Protein AF-A0A7T3V4B5-F1 (afdb_monomer_lite)

Sequence (52 aa):
MFLINTARGSVVDEKALVRALDEKWIKGAGIDVIEDELFFNLPAQVLNLYKF

InterPro domains:
  IPR006140 D-isomer specific 2-hydroxyacid dehydrogenase, NAD-binding domain [PF02826] (2-37)
  IPR036291 NAD(P)-binding domain superfamily [SSF51735] (2-38)
  IPR050223 D-isomer specific 2-hydroxyacid dehydrogenase [PTHR10996] (2-37)

Foldseek 3Di:
DEAEAPDEQPPDDVVVVVVCCVVVVDVYYHYPYHPPPPPPDDPPVVVVVPPD

Radius of gyration: 14.29 Å; chains: 1; bounding box: 38×21×26 Å

Structure (mmCIF, N/CA/C/O backbone):
data_AF-A0A7T3V4B5-F1
#
_entry.id   AF-A0A7T3V4B5-F1
#
loop_
_atom_site.group_PDB
_atom_site.id
_atom_site.type_symbol
_atom_site.label_atom_id
_atom_site.label_alt_id
_atom_site.label_comp_id
_atom_site.label_asym_id
_atom_site.label_entity_id
_atom_site.label_seq_id
_atom_site.pdbx_PDB_ins_code
_atom_site.Cartn_x
_atom_site.Cartn_y
_atom_site.Cartn_z
_atom_site.occupancy
_atom_site.B_iso_or_equiv
_atom_site.auth_seq_id
_atom_site.auth_comp_id
_atom_site.auth_asym_id
_atom_site.auth_atom_id
_atom_site.pdbx_PDB_model_num
ATOM 1 N N . MET A 1 1 ? -11.864 -8.061 5.068 1.00 83.94 1 MET A N 1
ATOM 2 C CA . MET A 1 1 ? -11.281 -8.174 3.722 1.00 83.94 1 MET A CA 1
ATOM 3 C C . MET A 1 1 ? -9.919 -7.513 3.744 1.00 83.94 1 MET A C 1
ATOM 5 O O . MET A 1 1 ? -9.805 -6.481 4.395 1.00 83.94 1 MET A O 1
ATOM 9 N N . PHE A 1 2 ? -8.920 -8.120 3.111 1.00 89.31 2 PHE A N 1
ATOM 10 C CA . PHE A 1 2 ? -7.572 -7.569 2.975 1.00 89.31 2 PHE A CA 1
ATOM 11 C C . PHE A 1 2 ? -7.217 -7.528 1.491 1.00 89.31 2 PHE A C 1
ATOM 13 O O . PHE A 1 2 ? -7.585 -8.454 0.769 1.00 89.31 2 PHE A O 1
ATOM 20 N N . LEU A 1 3 ? -6.541 -6.467 1.052 1.00 90.06 3 LEU A N 1
ATOM 21 C CA . LEU A 1 3 ? -5.992 -6.364 -0.300 1.00 90.06 3 LEU A CA 1
ATOM 22 C C . LEU A 1 3 ? -4.501 -6.701 -0.255 1.00 90.06 3 LEU A C 1
ATOM 24 O O . LEU A 1 3 ? -3.784 -6.134 0.561 1.00 90.06 3 LEU A O 1
ATOM 28 N N . ILE A 1 4 ? -4.030 -7.595 -1.119 1.00 89.81 4 ILE A N 1
ATOM 29 C CA . ILE A 1 4 ? -2.601 -7.891 -1.257 1.00 89.81 4 ILE A CA 1
ATOM 30 C C . ILE A 1 4 ? -2.222 -7.700 -2.725 1.00 89.81 4 ILE A C 1
ATOM 32 O O . ILE A 1 4 ? -2.780 -8.381 -3.585 1.00 89.81 4 ILE A O 1
ATOM 36 N N . ASN A 1 5 ? -1.306 -6.772 -3.009 1.00 85.25 5 ASN A N 1
ATOM 37 C CA . ASN A 1 5 ? -0.763 -6.536 -4.346 1.00 85.25 5 ASN A CA 1
ATOM 38 C C . ASN A 1 5 ? 0.728 -6.894 -4.374 1.00 85.25 5 ASN A C 1
ATOM 40 O O . ASN A 1 5 ? 1.552 -6.157 -3.838 1.00 85.25 5 ASN A O 1
ATOM 44 N N . THR A 1 6 ? 1.061 -8.007 -5.028 1.00 86.19 6 THR A N 1
ATOM 45 C CA . THR A 1 6 ? 2.441 -8.444 -5.319 1.00 86.19 6 THR A CA 1
ATOM 46 C C . THR A 1 6 ? 2.762 -8.356 -6.817 1.00 86.19 6 THR A C 1
ATOM 48 O O . THR A 1 6 ? 3.609 -9.091 -7.318 1.00 86.19 6 THR A O 1
ATOM 51 N N . ALA A 1 7 ? 2.001 -7.558 -7.577 1.00 81.50 7 ALA A N 1
ATOM 52 C CA . ALA A 1 7 ? 2.110 -7.485 -9.031 1.00 81.50 7 ALA A CA 1
ATOM 53 C C . ALA A 1 7 ? 2.928 -6.263 -9.488 1.00 81.50 7 ALA A C 1
ATOM 55 O O . ALA A 1 7 ? 4.155 -6.308 -9.567 1.00 81.50 7 ALA A O 1
ATOM 56 N N . ARG A 1 8 ? 2.256 -5.174 -9.862 1.00 77.56 8 ARG A N 1
ATOM 57 C CA . ARG A 1 8 ? 2.870 -3.910 -10.285 1.00 77.56 8 ARG A CA 1
ATOM 58 C C . ARG A 1 8 ? 2.179 -2.768 -9.553 1.00 77.56 8 ARG A C 1
ATOM 60 O O . ARG A 1 8 ? 0.988 -2.877 -9.252 1.00 77.56 8 ARG A O 1
ATOM 67 N N . GLY A 1 9 ? 2.919 -1.687 -9.323 1.00 70.81 9 GLY A N 1
ATOM 68 C CA . GLY A 1 9 ? 2.420 -0.491 -8.646 1.00 70.81 9 GLY A CA 1
ATOM 69 C C . GLY A 1 9 ? 1.128 0.044 -9.236 1.00 70.81 9 GLY A C 1
ATOM 70 O O . GLY A 1 9 ? 0.149 0.220 -8.523 1.00 70.81 9 GLY A O 1
ATOM 71 N N . SER A 1 10 ? 1.074 0.146 -10.564 1.00 78.56 10 SER A N 1
ATOM 72 C CA . SER A 1 10 ? -0.047 0.760 -11.284 1.00 78.56 10 SER A CA 1
ATOM 73 C C . SER A 1 10 ? -1.321 -0.069 -11.403 1.00 78.56 10 SER A C 1
ATOM 75 O O . SER A 1 10 ? -2.258 0.314 -12.100 1.00 78.56 10 SER A O 1
ATOM 77 N N . VAL A 1 11 ? -1.387 -1.227 -10.743 1.00 82.94 11 VAL A N 1
ATOM 78 C CA . VAL A 1 11 ? -2.593 -2.070 -10.747 1.00 82.94 11 VAL A CA 1
ATOM 79 C C . VAL A 1 11 ? -3.648 -1.543 -9.770 1.00 82.94 11 VAL A C 1
ATOM 81 O O . VAL A 1 11 ? -4.835 -1.825 -9.938 1.00 82.94 11 VAL A O 1
ATOM 84 N N . VAL A 1 12 ? -3.238 -0.786 -8.751 1.00 85.25 12 VAL A N 1
ATOM 85 C CA . VAL A 1 12 ? -4.128 -0.280 -7.704 1.00 85.25 12 VAL A CA 1
ATOM 86 C C . VAL A 1 12 ? -4.101 1.241 -7.712 1.00 85.25 12 VAL A C 1
ATOM 88 O O . VAL A 1 12 ? -3.043 1.836 -7.563 1.00 85.25 12 VAL A O 1
ATOM 91 N N . ASP A 1 13 ? -5.274 1.867 -7.818 1.00 89.25 13 ASP A N 1
ATOM 92 C CA . ASP A 1 13 ? -5.408 3.303 -7.562 1.00 89.25 13 ASP A CA 1
ATOM 93 C C . ASP A 1 13 ? -5.167 3.566 -6.066 1.00 89.25 13 ASP A C 1
ATOM 95 O O . ASP A 1 13 ? -5.970 3.185 -5.205 1.00 89.25 13 ASP A O 1
ATOM 99 N N . GLU A 1 14 ? -4.045 4.213 -5.752 1.00 87.56 14 GLU A N 1
ATOM 100 C CA . GLU A 1 14 ? -3.636 4.494 -4.375 1.00 87.56 14 GLU A CA 1
ATOM 101 C C . GLU A 1 14 ? -4.633 5.390 -3.634 1.00 87.56 14 GLU A C 1
ATOM 103 O O . GLU A 1 14 ? -4.894 5.182 -2.448 1.00 87.56 14 GLU A O 1
ATOM 108 N N . LYS A 1 15 ? -5.261 6.353 -4.318 1.00 91.69 15 LYS A N 1
ATOM 109 C CA . LYS A 1 15 ? -6.246 7.247 -3.690 1.00 91.69 15 LYS A CA 1
ATOM 110 C C . LYS A 1 15 ? -7.507 6.477 -3.327 1.00 91.69 15 LYS A C 1
ATOM 112 O O . LYS A 1 15 ? -8.062 6.673 -2.243 1.00 91.69 15 LYS A O 1
ATOM 117 N N . ALA A 1 16 ? -7.950 5.586 -4.211 1.00 93.44 16 ALA A N 1
ATOM 118 C CA . ALA A 1 16 ? -9.075 4.704 -3.933 1.00 93.44 16 ALA A CA 1
ATOM 119 C C . ALA A 1 16 ? -8.760 3.743 -2.777 1.00 93.44 16 ALA A C 1
ATOM 121 O O . ALA A 1 16 ? -9.623 3.494 -1.934 1.00 93.44 16 ALA A O 1
ATOM 122 N N . LEU A 1 17 ? -7.524 3.242 -2.699 1.00 92.06 17 LEU A N 1
ATOM 123 C CA . LEU A 1 17 ? -7.093 2.366 -1.617 1.00 92.06 17 LEU A CA 1
ATOM 124 C C . LEU A 1 17 ? -7.083 3.071 -0.259 1.00 92.06 17 LEU A C 1
ATOM 126 O O . LEU A 1 17 ? -7.624 2.532 0.708 1.00 92.06 17 LEU A O 1
ATOM 130 N N . VAL A 1 18 ? -6.501 4.271 -0.190 1.00 93.62 18 VAL A N 1
ATOM 131 C CA . VAL A 1 18 ? -6.492 5.099 1.026 1.00 93.62 18 VAL A CA 1
ATOM 132 C C . VAL A 1 18 ? -7.922 5.344 1.493 1.00 93.62 18 VAL A C 1
ATOM 134 O O . VAL A 1 18 ? -8.254 5.064 2.643 1.00 93.62 18 VAL A O 1
ATOM 137 N N . ARG A 1 19 ? -8.808 5.738 0.574 1.00 97.06 19 ARG A N 1
ATOM 138 C CA . ARG A 1 19 ? -10.228 5.925 0.878 1.00 97.06 19 ARG A CA 1
ATOM 139 C C . ARG A 1 19 ? -10.881 4.652 1.425 1.00 97.06 19 ARG A C 1
ATOM 141 O O . ARG A 1 19 ? -11.621 4.715 2.402 1.00 97.06 19 ARG A O 1
ATOM 148 N N . ALA A 1 20 ? -10.609 3.496 0.823 1.00 95.69 20 ALA A N 1
ATOM 149 C CA . ALA A 1 20 ? -11.174 2.222 1.261 1.00 95.69 20 ALA A CA 1
ATOM 150 C C . ALA A 1 20 ? -10.690 1.796 2.661 1.00 95.69 20 ALA A C 1
ATOM 152 O O . ALA A 1 20 ? -11.418 1.099 3.374 1.00 95.69 20 ALA A O 1
ATOM 153 N N . LEU A 1 21 ? -9.479 2.194 3.059 1.00 95.44 21 LEU A N 1
ATOM 154 C CA . LEU A 1 21 ? -8.949 1.976 4.406 1.00 95.44 21 LEU A CA 1
ATOM 155 C C . LEU A 1 21 ? -9.578 2.942 5.417 1.00 95.44 21 LEU A C 1
ATOM 157 O O . LEU A 1 21 ? -10.050 2.493 6.464 1.00 95.44 21 LEU A O 1
ATOM 161 N N . ASP A 1 22 ? -9.650 4.231 5.083 1.00 97.19 22 ASP A N 1
ATOM 162 C CA . ASP A 1 22 ? -10.224 5.273 5.944 1.00 97.19 22 ASP A CA 1
ATOM 163 C C . ASP A 1 22 ? -11.712 5.030 6.217 1.00 97.19 22 ASP A C 1
ATOM 165 O O . ASP A 1 22 ? -12.163 5.054 7.365 1.00 97.19 22 ASP A O 1
ATOM 169 N N . GLU A 1 23 ? -12.476 4.704 5.172 1.00 97.75 23 GLU A N 1
ATOM 170 C CA . GLU A 1 23 ? -13.896 4.353 5.280 1.00 97.75 23 GLU A CA 1
ATOM 171 C C . GLU A 1 23 ? -14.124 2.919 5.800 1.00 97.75 23 GLU A C 1
ATOM 173 O O . GLU A 1 23 ? -15.263 2.465 5.929 1.00 97.75 23 GLU A O 1
ATOM 178 N N . LYS A 1 24 ? -13.048 2.189 6.125 1.00 96.00 24 LYS A N 1
ATOM 179 C CA . LYS A 1 24 ? -13.060 0.806 6.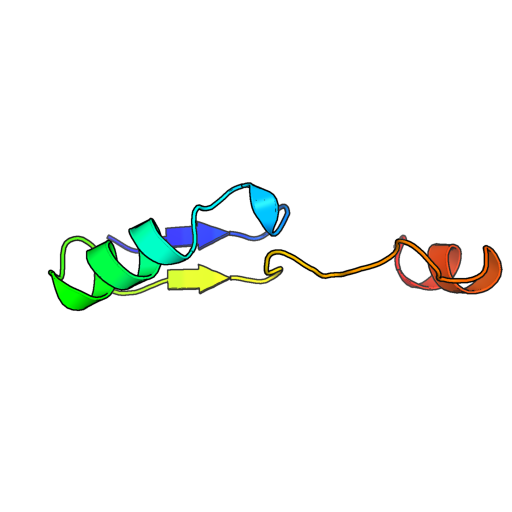632 1.00 96.00 24 LYS A CA 1
ATOM 180 C C . LYS A 1 24 ? -13.795 -0.199 5.740 1.00 96.00 24 LYS A C 1
ATOM 182 O O . LYS A 1 24 ? -14.285 -1.222 6.227 1.00 96.00 24 LYS A O 1
ATOM 187 N N . TRP A 1 25 ? -13.837 0.042 4.431 1.00 96.31 25 TRP A N 1
ATOM 188 C CA . TRP A 1 25 ? -14.326 -0.926 3.442 1.00 96.31 25 TRP A CA 1
ATOM 189 C C . TRP A 1 25 ? -13.434 -2.175 3.404 1.00 96.31 25 TRP A C 1
ATOM 191 O O . TRP A 1 25 ? -13.914 -3.298 3.227 1.00 96.31 25 TRP A O 1
ATOM 201 N N . ILE A 1 26 ? -12.131 -1.994 3.638 1.00 95.06 26 ILE A N 1
ATOM 202 C CA . ILE A 1 26 ? -11.167 -3.075 3.861 1.00 95.06 26 ILE A CA 1
ATOM 203 C C . ILE A 1 26 ? -10.476 -2.915 5.217 1.00 95.06 26 ILE A C 1
ATOM 205 O O . ILE A 1 26 ? -10.379 -1.827 5.771 1.00 95.06 26 ILE A O 1
ATOM 209 N N . LYS A 1 27 ? -10.002 -4.032 5.775 1.00 94.62 27 LYS A N 1
ATOM 210 C CA . LYS A 1 27 ? -9.360 -4.086 7.099 1.00 94.62 27 LYS A CA 1
ATOM 211 C C . LYS A 1 27 ? -7.854 -3.809 7.051 1.00 94.62 27 LYS A C 1
ATOM 213 O O . LYS A 1 27 ? -7.237 -3.690 8.102 1.00 94.62 27 LYS A O 1
ATOM 218 N N . GLY A 1 28 ? -7.269 -3.769 5.858 1.00 91.94 28 GLY A N 1
ATOM 219 C CA . GLY A 1 28 ? -5.840 -3.565 5.653 1.00 91.94 28 GLY A CA 1
ATOM 220 C C . GLY A 1 28 ? -5.425 -3.877 4.219 1.00 91.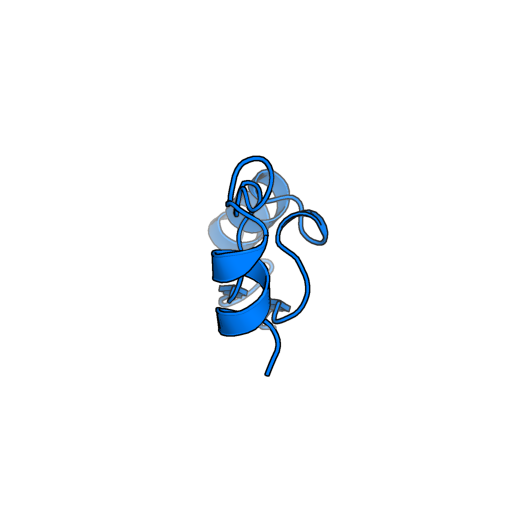94 28 GLY A C 1
ATOM 221 O O . GLY A 1 28 ? -6.161 -4.549 3.486 1.00 91.94 28 GLY A O 1
ATOM 222 N N . ALA A 1 29 ? -4.242 -3.401 3.843 1.00 93.31 29 ALA A N 1
ATOM 223 C CA . ALA A 1 29 ? -3.635 -3.660 2.549 1.00 93.31 29 ALA A CA 1
ATOM 224 C C . ALA A 1 29 ? -2.129 -3.923 2.692 1.00 93.31 29 ALA A C 1
ATOM 226 O O . ALA A 1 29 ? -1.467 -3.267 3.492 1.00 93.31 29 ALA A O 1
ATOM 227 N N . GLY A 1 30 ? -1.612 -4.885 1.931 1.00 89.44 30 GLY A N 1
ATOM 228 C CA . GLY A 1 30 ? -0.182 -5.134 1.756 1.00 89.44 30 GLY A CA 1
ATOM 229 C C . GLY A 1 30 ? 0.197 -4.883 0.302 1.00 89.44 30 GLY A C 1
ATOM 230 O O . GLY A 1 30 ? -0.409 -5.468 -0.596 1.00 89.44 30 GLY A O 1
ATOM 231 N N . ILE A 1 31 ? 1.163 -4.000 0.072 1.00 85.00 31 ILE A N 1
ATOM 232 C CA . ILE A 1 31 ? 1.638 -3.627 -1.260 1.00 85.00 31 ILE A CA 1
ATOM 233 C C . ILE A 1 31 ? 3.139 -3.883 -1.313 1.00 85.00 31 ILE A C 1
ATOM 235 O O . ILE A 1 31 ? 3.872 -3.366 -0.476 1.00 85.00 31 ILE A O 1
ATOM 239 N N . ASP A 1 32 ? 3.561 -4.688 -2.285 1.00 82.69 32 ASP A N 1
ATOM 240 C CA . ASP A 1 32 ? 4.973 -4.990 -2.548 1.00 82.69 32 ASP A CA 1
ATOM 241 C C . ASP A 1 32 ? 5.617 -3.945 -3.475 1.00 82.69 32 ASP A C 1
ATOM 243 O O . ASP A 1 32 ? 6.793 -3.638 -3.349 1.00 82.69 32 ASP A O 1
ATOM 247 N N . VAL A 1 33 ? 4.821 -3.354 -4.378 1.00 67.62 33 VAL A N 1
ATOM 248 C CA . VAL A 1 33 ? 5.265 -2.382 -5.390 1.00 67.62 33 VAL A CA 1
ATOM 249 C C . VAL A 1 33 ? 4.251 -1.238 -5.470 1.00 67.62 33 VAL A C 1
ATOM 251 O O . VAL A 1 33 ? 3.063 -1.512 -5.635 1.00 67.62 33 VAL A O 1
ATOM 254 N N . ILE A 1 34 ? 4.705 0.016 -5.382 1.00 69.88 34 ILE A N 1
ATOM 255 C CA . ILE A 1 34 ? 3.891 1.245 -5.531 1.00 69.88 34 ILE A CA 1
ATOM 256 C C . ILE A 1 34 ? 4.048 1.864 -6.928 1.00 69.88 34 ILE A C 1
ATOM 258 O O . ILE A 1 34 ? 4.986 1.520 -7.658 1.00 69.88 34 ILE A O 1
ATOM 262 N N . GLU A 1 35 ? 3.107 2.723 -7.344 1.00 62.53 35 GLU A N 1
ATOM 263 C CA . GLU A 1 35 ? 3.299 3.517 -8.569 1.00 62.53 35 GLU A CA 1
ATOM 264 C C . GLU A 1 35 ? 4.586 4.352 -8.420 1.00 62.53 35 GLU A C 1
ATOM 266 O O . GLU A 1 35 ? 4.874 4.851 -7.338 1.00 62.53 35 GLU A O 1
ATOM 271 N N . ASP A 1 36 ? 5.395 4.446 -9.482 1.00 59.22 36 ASP A N 1
ATOM 272 C CA . ASP A 1 36 ? 6.753 5.032 -9.493 1.00 59.22 36 ASP A CA 1
ATOM 273 C C . ASP A 1 36 ? 7.925 4.204 -8.915 1.00 59.22 36 ASP A C 1
ATOM 275 O O . ASP A 1 36 ? 8.995 4.759 -8.646 1.00 59.22 36 ASP A O 1
ATOM 279 N N . GLU A 1 37 ? 7.860 2.864 -8.887 1.00 57.97 37 GLU A N 1
ATOM 280 C CA . GLU A 1 37 ? 9.109 2.077 -9.000 1.00 57.97 37 GLU A CA 1
ATOM 281 C C . GLU A 1 37 ? 9.72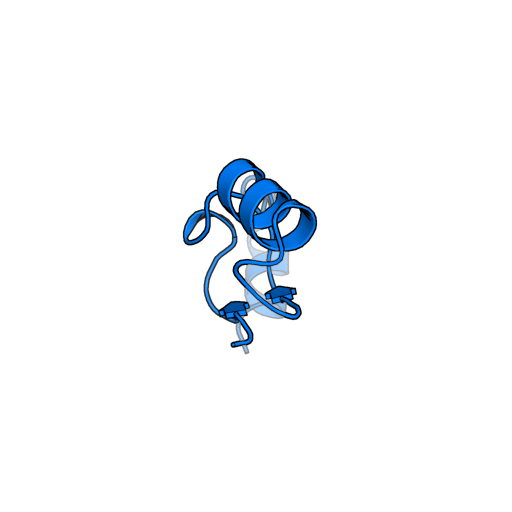5 2.260 -10.401 1.00 57.97 37 GLU A C 1
ATOM 283 O O . GLU A 1 37 ? 9.570 1.467 -11.335 1.00 57.97 37 GLU A O 1
ATOM 288 N N . LEU A 1 38 ? 10.399 3.394 -10.565 1.00 57.94 38 LEU A N 1
ATOM 289 C CA . LEU A 1 38 ? 10.997 3.858 -11.797 1.00 57.94 38 LEU A CA 1
ATOM 290 C C . LEU A 1 38 ? 12.235 3.005 -12.131 1.00 57.94 38 LEU A C 1
ATOM 292 O O . LEU A 1 38 ? 13.372 3.390 -11.881 1.00 57.94 38 LEU A O 1
ATOM 296 N N . PHE A 1 39 ? 12.044 1.879 -12.821 1.00 55.97 39 PHE A N 1
ATOM 297 C CA . PHE A 1 39 ? 13.122 1.254 -13.608 1.00 55.97 39 PHE A CA 1
ATOM 298 C C . PHE A 1 39 ? 13.438 2.042 -14.895 1.00 55.97 39 PHE A C 1
ATOM 300 O O . PHE A 1 39 ? 14.211 1.583 -15.733 1.00 55.97 39 PHE A O 1
ATOM 307 N N . PHE A 1 40 ? 12.851 3.229 -15.085 1.00 56.34 40 PHE A N 1
ATOM 308 C CA . PHE A 1 40 ? 12.858 3.935 -16.368 1.00 56.34 40 PHE A CA 1
ATOM 309 C C . PHE A 1 40 ? 14.214 4.564 -16.748 1.00 56.34 40 PHE A C 1
ATOM 311 O O . PHE A 1 40 ? 14.358 5.044 -17.864 1.00 56.34 40 PHE A O 1
ATOM 318 N N . ASN A 1 41 ? 15.225 4.530 -15.869 1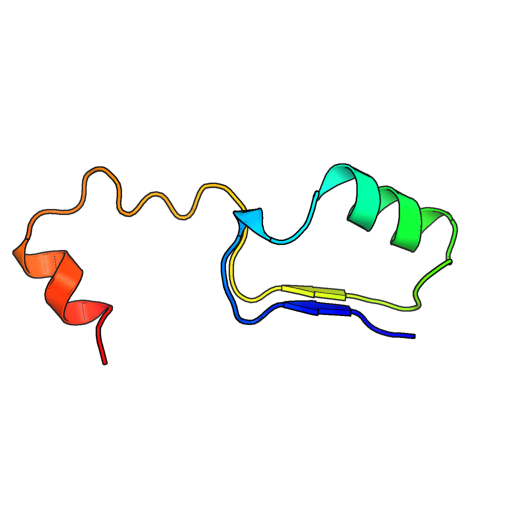.00 56.00 41 ASN A N 1
ATOM 319 C CA . ASN A 1 41 ? 16.575 5.051 -16.153 1.00 56.00 41 ASN A CA 1
ATOM 320 C C . ASN A 1 41 ? 17.721 4.175 -15.628 1.00 56.00 41 ASN A C 1
ATOM 322 O O . ASN A 1 41 ? 18.859 4.635 -15.514 1.00 56.00 41 ASN A O 1
ATOM 326 N N . LEU A 1 42 ? 17.454 2.914 -15.292 1.00 60.78 42 LEU A N 1
ATOM 327 C CA . LEU A 1 42 ? 18.517 2.051 -14.800 1.00 60.78 42 LEU A CA 1
ATOM 328 C C . LEU A 1 42 ? 19.341 1.498 -15.977 1.00 60.78 42 LEU A C 1
ATOM 330 O O . LEU A 1 42 ? 18.764 0.967 -16.930 1.00 60.78 42 LEU A O 1
ATOM 334 N N . PRO A 1 43 ? 20.686 1.614 -15.941 1.00 67.12 43 PRO A N 1
ATOM 335 C CA . PRO A 1 43 ? 21.558 1.021 -16.948 1.00 67.12 43 PRO A CA 1
ATOM 336 C C . PRO A 1 43 ? 21.246 -0.464 -17.135 1.00 67.12 43 PRO A C 1
ATOM 338 O O . PRO A 1 43 ? 20.902 -1.152 -16.172 1.00 67.12 43 PRO A O 1
ATOM 341 N N . ALA A 1 44 ? 21.423 -0.985 -18.352 1.00 68.19 44 ALA A N 1
ATOM 342 C CA . ALA A 1 44 ? 21.110 -2.378 -18.689 1.00 68.19 44 ALA A CA 1
ATOM 343 C C . ALA A 1 44 ? 21.745 -3.408 -17.730 1.00 68.19 44 ALA A C 1
ATOM 345 O O . ALA A 1 44 ? 21.195 -4.491 -17.544 1.00 68.19 44 ALA A O 1
ATOM 346 N N . GLN A 1 45 ? 22.864 -3.067 -17.077 1.00 65.56 45 GLN A N 1
ATOM 347 C CA . GLN A 1 45 ? 23.495 -3.923 -16.069 1.00 65.56 45 GLN A CA 1
ATOM 348 C C . GLN A 1 45 ? 22.649 -4.094 -14.797 1.00 65.56 45 GLN A C 1
ATOM 350 O O . GLN A 1 45 ? 22.656 -5.169 -14.205 1.00 65.56 45 GLN A O 1
ATOM 355 N N . VAL A 1 46 ? 21.909 -3.063 -14.384 1.00 60.75 46 VAL A N 1
ATOM 356 C CA . VAL A 1 46 ? 21.089 -3.088 -13.165 1.00 60.75 46 VAL A CA 1
ATOM 357 C C . VAL A 1 46 ? 19.795 -3.872 -13.391 1.00 60.75 46 VAL A C 1
ATOM 359 O O . VAL A 1 46 ? 19.348 -4.586 -12.501 1.00 60.75 46 VAL A O 1
ATOM 362 N N . LEU A 1 47 ? 19.239 -3.852 -14.605 1.00 58.44 47 LEU A N 1
ATOM 363 C CA . LEU A 1 47 ? 18.042 -4.629 -14.958 1.00 58.44 47 LEU A CA 1
ATOM 364 C C . LEU A 1 47 ? 18.224 -6.153 -14.806 1.00 58.44 47 LEU A C 1
ATOM 366 O O . LEU A 1 47 ? 17.246 -6.851 -14.552 1.00 58.44 47 LEU A O 1
ATOM 370 N N . ASN A 1 48 ? 19.453 -6.669 -14.916 1.00 57.56 48 ASN A N 1
ATOM 371 C CA . ASN A 1 48 ? 19.747 -8.095 -14.712 1.00 57.56 48 ASN A CA 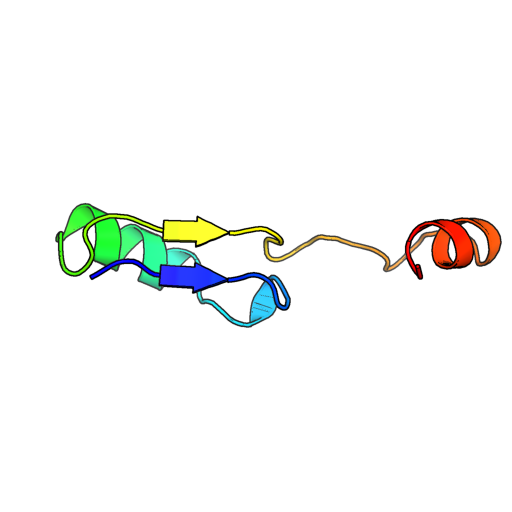1
ATOM 372 C C . ASN A 1 48 ? 19.808 -8.509 -13.232 1.00 57.56 48 ASN A C 1
ATOM 374 O O . ASN A 1 48 ? 19.726 -9.695 -12.942 1.00 57.56 48 ASN A O 1
ATOM 378 N N . LEU A 1 49 ? 19.937 -7.561 -12.298 1.00 59.12 49 LEU A N 1
ATOM 379 C CA . LEU A 1 49 ? 19.944 -7.838 -10.854 1.00 59.12 49 LEU A CA 1
ATOM 380 C C . LEU A 1 49 ? 18.533 -7.953 -10.262 1.00 59.12 49 LEU A C 1
ATOM 382 O O . LEU A 1 49 ? 18.357 -8.585 -9.228 1.00 59.12 49 LEU A O 1
ATOM 386 N N . TYR A 1 50 ? 17.533 -7.366 -10.925 1.00 51.31 50 TYR A N 1
ATOM 387 C CA . TYR A 1 50 ? 16.126 -7.397 -10.503 1.00 51.31 50 TYR A CA 1
ATOM 388 C C . TYR A 1 50 ? 15.278 -8.421 -11.270 1.00 51.31 50 TYR A C 1
ATOM 390 O O . TYR A 1 50 ? 14.080 -8.544 -11.025 1.00 51.31 50 TYR A O 1
ATOM 398 N N . LYS A 1 51 ? 15.884 -9.162 -12.203 1.00 45.41 51 LYS A N 1
ATOM 399 C CA . LYS A 1 51 ? 15.273 -10.318 -12.863 1.00 45.41 51 LYS A CA 1
ATOM 400 C C . LYS A 1 51 ? 15.916 -11.592 -12.317 1.00 45.41 51 LYS A C 1
ATOM 402 O O . LYS A 1 51 ? 16.823 -12.134 -12.943 1.00 45.41 51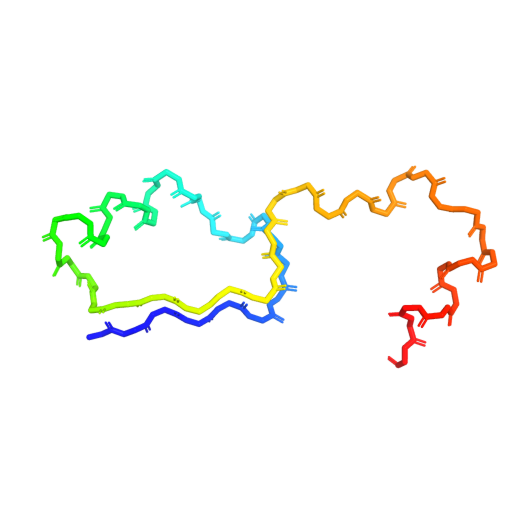 LYS A O 1
ATOM 407 N N . PHE A 1 52 ? 15.467 -12.019 -11.139 1.00 50.66 52 PHE A N 1
ATOM 408 C CA . PHE A 1 52 ? 15.547 -13.428 -10.748 1.00 50.66 52 PHE A CA 1
ATOM 409 C C . PHE A 1 52 ? 14.415 -14.204 -11.426 1.00 50.66 52 PHE A C 1
ATOM 411 O O . PHE A 1 52 ? 13.314 -13.621 -11.569 1.00 50.66 52 PHE A O 1
#

Organism: NCBI:txid2787628

Secondary structure (DSSP, 8-state):
--EEE-S-GGGS-HHHHHHHHHTTSSS-EEESS-TT---TT--HHHHTTS--

pLDDT: mean 77.78, std 15.83, range [45.41, 97.75]